Protein AF-A0A3C2B0D0-F1 (afdb_monomer_lite)

Secondary structure (DSSP, 8-state):
-HHHHHHHHHHHH-HHHHHHHHSSPPTT----GGGHHHHHHHHHHHHHHHHHHHHTT----SPPPHHHHHHHHHHHTTS---S-HHHHHHHHHHHHHHHHHHHHHHTTTTTTT-S-HHHHHHHHHHHHHHHHHTTSTT-S---------

pLDDT: mean 88.74, std 13.94, range [42.66, 98.56]

Foldseek 3Di:
DVLLVVVLVVCVVCVVVLCCLPNDDDPPDDDDPVVVVVNCVSVVVLLVVLVVCVVVPFDQDDDDDPVQVVVVVVVCVVDVRDHDSSSVVLSVVLVCLSSVLSCCVSVCVCPVPDPCSVVVNVVSVVVSVLNSRVRDPPSPPPPPPPPDD

Sequence (149 aa):
RATAGALREWAVAHPSEWALIFGTPVPGYVAPADTIGPASRYTVVLVALLVDLEAAGVRFHGEVARPVRRDLADLRRRVPITCSDEALQAGMTAWAGLMGAVSLELFGHLHNVIETPGGLFDAVVEHHGAVLLAGLPGTGPGRRASKRP

Radius of gyration: 18.48 Å; chains: 1; bounding box: 47×28×72 Å

Structure (mmCIF, N/CA/C/O backbone):
data_AF-A0A3C2B0D0-F1
#
_entry.id   AF-A0A3C2B0D0-F1
#
loop_
_atom_site.group_PDB
_atom_site.id
_atom_site.type_symbol
_atom_site.label_atom_id
_atom_site.label_alt_id
_atom_site.label_comp_id
_atom_site.label_asym_id
_atom_site.label_entity_id
_atom_site.label_seq_id
_atom_site.pdbx_PDB_ins_code
_atom_site.Cartn_x
_atom_site.Cartn_y
_atom_site.Cartn_z
_atom_site.occupancy
_atom_site.B_iso_or_equiv
_atom_site.auth_seq_id
_atom_site.auth_comp_id
_atom_site.auth_asym_id
_atom_site.auth_atom_id
_atom_site.pdbx_PDB_model_num
ATOM 1 N N . ARG A 1 1 ? 5.105 -8.466 8.446 1.00 90.19 1 ARG A N 1
ATOM 2 C CA . ARG A 1 1 ? 6.382 -9.112 8.050 1.00 90.19 1 ARG A CA 1
ATOM 3 C C . ARG A 1 1 ? 6.183 -10.111 6.915 1.00 90.19 1 ARG A C 1
ATOM 5 O O . ARG A 1 1 ? 6.567 -9.766 5.814 1.00 90.19 1 ARG A O 1
ATOM 12 N N . ALA A 1 2 ? 5.525 -11.260 7.124 1.00 93.75 2 ALA A N 1
ATOM 13 C CA . ALA A 1 2 ? 5.386 -12.310 6.096 1.00 93.75 2 ALA A CA 1
ATOM 14 C C . ALA A 1 2 ? 4.885 -11.805 4.725 1.00 93.75 2 ALA A C 1
ATOM 16 O O . ALA A 1 2 ? 5.559 -12.003 3.724 1.00 93.75 2 ALA A O 1
ATOM 17 N N . THR A 1 3 ? 3.768 -11.067 4.682 1.00 93.31 3 THR A N 1
ATOM 18 C CA . THR A 1 3 ? 3.227 -10.498 3.430 1.00 93.31 3 THR A CA 1
ATOM 19 C C . THR A 1 3 ? 4.194 -9.537 2.733 1.00 93.31 3 THR A C 1
ATOM 21 O O . THR A 1 3 ? 4.279 -9.532 1.512 1.00 93.31 3 THR A O 1
ATOM 24 N N . ALA A 1 4 ? 4.937 -8.733 3.500 1.00 95.75 4 ALA A N 1
ATOM 25 C CA . ALA A 1 4 ? 5.918 -7.803 2.948 1.00 95.75 4 ALA A CA 1
ATOM 26 C C . ALA A 1 4 ? 7.135 -8.549 2.380 1.00 95.75 4 ALA A C 1
ATOM 28 O O . ALA A 1 4 ? 7.581 -8.234 1.282 1.00 95.75 4 ALA A O 1
ATOM 29 N N . GLY A 1 5 ? 7.619 -9.574 3.091 1.00 96.69 5 GLY A N 1
ATOM 30 C CA . GLY A 1 5 ? 8.679 -10.457 2.603 1.00 96.69 5 GLY A CA 1
ATOM 31 C C . GLY A 1 5 ? 8.291 -11.121 1.285 1.00 96.69 5 GLY A C 1
ATOM 32 O O . GLY A 1 5 ? 8.995 -10.952 0.299 1.00 96.69 5 GLY A O 1
ATOM 33 N N . ALA A 1 6 ? 7.112 -11.747 1.229 1.00 96.75 6 ALA A N 1
ATOM 34 C CA . ALA A 1 6 ? 6.608 -12.392 0.015 1.00 96.75 6 ALA A CA 1
ATOM 35 C C . ALA A 1 6 ? 6.469 -11.419 -1.171 1.00 96.75 6 ALA A C 1
ATOM 37 O O . ALA A 1 6 ? 6.800 -11.770 -2.302 1.00 96.75 6 ALA A O 1
ATOM 38 N N . LEU A 1 7 ? 6.010 -10.184 -0.922 1.00 96.38 7 LEU A N 1
ATOM 39 C CA . LEU A 1 7 ? 5.938 -9.138 -1.946 1.00 96.38 7 LEU A CA 1
ATOM 40 C C . LEU A 1 7 ? 7.326 -8.824 -2.519 1.00 96.38 7 LEU A C 1
ATOM 42 O O . LEU A 1 7 ? 7.490 -8.808 -3.737 1.00 96.38 7 LEU A O 1
ATOM 46 N N . ARG A 1 8 ? 8.317 -8.580 -1.651 1.00 97.88 8 ARG A N 1
ATOM 47 C CA . ARG A 1 8 ? 9.679 -8.250 -2.087 1.00 97.88 8 ARG A CA 1
ATOM 48 C C . ARG A 1 8 ? 10.360 -9.432 -2.769 1.00 97.88 8 ARG A C 1
ATOM 50 O O . ARG A 1 8 ? 10.975 -9.239 -3.810 1.00 97.88 8 ARG A O 1
ATOM 57 N N . GLU A 1 9 ? 10.248 -10.632 -2.207 1.00 98.19 9 GLU A N 1
ATOM 58 C CA . GLU A 1 9 ? 10.802 -11.859 -2.791 1.00 98.19 9 GLU A CA 1
ATOM 59 C C . GLU A 1 9 ? 10.290 -12.066 -4.217 1.00 98.19 9 GLU A C 1
ATOM 61 O O . GLU A 1 9 ? 11.087 -12.272 -5.131 1.00 98.19 9 GLU A O 1
ATOM 66 N N . TRP A 1 10 ? 8.976 -11.930 -4.424 1.00 97.94 10 TRP A N 1
ATOM 67 C CA . TRP A 1 10 ? 8.394 -12.005 -5.759 1.00 97.94 10 TRP A CA 1
ATOM 68 C C . TRP A 1 10 ? 8.913 -10.889 -6.671 1.00 97.94 10 TRP A C 1
ATOM 70 O O . TRP A 1 10 ? 9.348 -11.163 -7.784 1.00 97.94 10 TRP A O 1
ATOM 80 N N . ALA A 1 11 ? 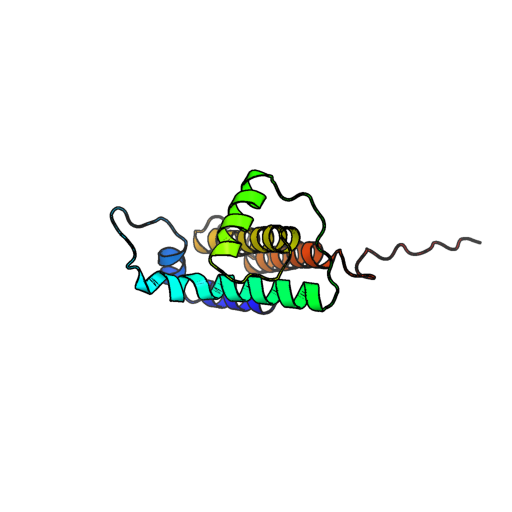8.920 -9.640 -6.204 1.00 98.25 11 ALA A N 1
ATOM 81 C CA . ALA A 1 11 ? 9.326 -8.499 -7.020 1.00 98.25 11 ALA A CA 1
ATOM 82 C C . ALA A 1 11 ? 10.789 -8.589 -7.491 1.00 98.25 11 ALA A C 1
ATOM 84 O O . ALA A 1 11 ? 11.085 -8.303 -8.648 1.00 98.25 11 ALA A O 1
ATOM 85 N N . VAL A 1 12 ? 11.698 -9.026 -6.614 1.00 98.00 12 VAL A N 1
ATOM 86 C CA . VAL A 1 12 ? 13.121 -9.219 -6.942 1.00 98.00 12 VAL A CA 1
ATOM 87 C C . VAL A 1 12 ? 13.324 -10.398 -7.897 1.00 98.00 12 VAL A C 1
ATOM 89 O O . VAL A 1 12 ? 14.187 -10.329 -8.769 1.00 98.00 12 VAL A O 1
ATOM 92 N N . ALA A 1 13 ? 12.524 -11.461 -7.773 1.00 98.56 13 ALA A N 1
ATOM 93 C CA . ALA A 1 13 ? 12.555 -12.587 -8.705 1.00 98.56 13 ALA A CA 1
ATOM 94 C C . ALA A 1 13 ? 11.932 -12.258 -10.079 1.00 98.56 13 ALA A C 1
ATOM 96 O O . ALA A 1 13 ? 12.292 -12.885 -11.074 1.00 98.56 13 ALA A O 1
ATOM 97 N N . HIS A 1 14 ? 11.027 -11.274 -10.137 1.00 98.44 14 HIS A N 1
ATOM 98 C CA . HIS A 1 14 ? 10.234 -10.908 -11.317 1.00 98.44 14 HIS A CA 1
ATOM 99 C C . HIS A 1 14 ? 10.291 -9.394 -11.622 1.00 98.44 14 HIS A C 1
ATOM 101 O O . HIS A 1 14 ? 9.261 -8.709 -11.617 1.00 98.44 14 HIS A O 1
ATOM 107 N N . PRO A 1 15 ? 11.485 -8.821 -11.880 1.00 98.00 15 PRO A N 1
ATOM 108 C CA . PRO A 1 15 ? 11.648 -7.373 -12.008 1.00 98.00 15 PRO A CA 1
ATOM 109 C C . PRO A 1 15 ? 10.945 -6.790 -13.243 1.00 98.00 15 PRO A C 1
ATOM 111 O O . PRO A 1 15 ? 10.473 -5.653 -13.206 1.00 98.00 15 PRO A O 1
ATOM 114 N N . SER A 1 16 ? 10.841 -7.551 -14.339 1.00 97.50 16 SER A N 1
ATOM 115 C CA . SER A 1 16 ? 10.149 -7.109 -15.556 1.00 97.50 16 SER A CA 1
ATOM 116 C C . SER A 1 16 ? 8.634 -7.046 -15.359 1.00 97.50 16 SER A C 1
ATOM 118 O O . SER A 1 16 ? 7.992 -6.097 -15.801 1.00 97.50 16 SER A O 1
ATOM 120 N N . GLU A 1 17 ? 8.060 -8.015 -14.653 1.00 96.50 17 GLU A N 1
ATOM 121 C CA . GLU A 1 17 ? 6.646 -8.051 -14.296 1.00 96.50 17 GLU A CA 1
ATOM 122 C C . GLU A 1 17 ? 6.313 -6.969 -13.268 1.00 96.50 17 GLU A C 1
ATOM 124 O O . GLU A 1 17 ? 5.289 -6.297 -13.396 1.00 96.50 17 GLU A O 1
ATOM 129 N N . TRP A 1 18 ? 7.201 -6.731 -12.296 1.00 97.25 18 TRP A N 1
ATOM 130 C CA . TRP A 1 18 ? 7.079 -5.586 -11.397 1.00 97.25 18 TRP A CA 1
ATOM 131 C C . TRP A 1 18 ? 7.035 -4.269 -12.176 1.00 97.25 18 TRP A C 1
ATOM 133 O O . TRP A 1 18 ? 6.133 -3.459 -11.964 1.00 97.25 18 TRP A O 1
ATOM 143 N N . ALA A 1 19 ? 7.963 -4.065 -13.116 1.00 96.69 19 ALA A N 1
ATOM 144 C CA . ALA A 1 19 ? 8.003 -2.868 -13.953 1.00 96.69 19 ALA A CA 1
ATOM 145 C C . ALA A 1 19 ? 6.754 -2.723 -14.836 1.00 96.69 19 ALA A C 1
AT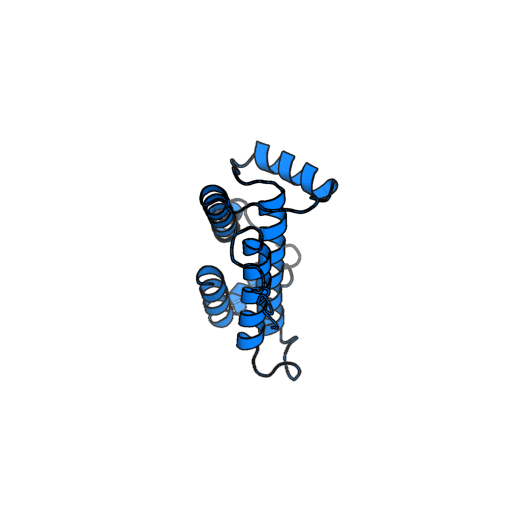OM 147 O O . ALA A 1 19 ? 6.259 -1.613 -15.015 1.00 96.69 19 ALA A O 1
ATOM 148 N N . LEU A 1 20 ? 6.211 -3.829 -15.349 1.00 94.44 20 LEU A N 1
ATOM 149 C CA . LEU A 1 20 ? 4.984 -3.819 -16.144 1.00 94.44 20 LEU A CA 1
ATOM 150 C C . LEU A 1 20 ? 3.762 -3.376 -15.324 1.00 94.44 20 LEU A C 1
ATOM 152 O O . LEU A 1 20 ? 2.904 -2.667 -15.845 1.00 94.44 20 LEU A O 1
ATOM 156 N N . ILE A 1 21 ? 3.672 -3.799 -14.060 1.00 93.19 21 ILE A N 1
ATOM 157 C CA . ILE A 1 21 ? 2.510 -3.526 -13.201 1.00 93.19 21 ILE A CA 1
ATOM 158 C C . ILE A 1 21 ? 2.634 -2.169 -12.489 1.00 93.19 21 ILE A C 1
ATOM 160 O O . ILE A 1 21 ? 1.646 -1.444 -12.379 1.00 93.19 21 ILE A O 1
ATOM 164 N N . PHE A 1 22 ? 3.826 -1.825 -11.994 1.00 94.44 22 PHE A N 1
ATOM 165 C CA . PHE A 1 22 ? 4.052 -0.693 -11.083 1.00 94.44 22 PHE A CA 1
ATOM 166 C C . PHE A 1 22 ? 5.041 0.357 -11.609 1.00 94.44 22 PHE A C 1
ATOM 168 O O . PHE A 1 22 ? 5.324 1.333 -10.913 1.00 94.44 22 PHE A O 1
ATOM 175 N N . GLY A 1 23 ? 5.589 0.159 -12.808 1.00 94.19 23 GLY A N 1
ATOM 176 C CA . GLY A 1 23 ? 6.474 1.113 -13.469 1.00 94.19 23 GLY A CA 1
ATOM 177 C C . GLY A 1 23 ? 5.720 2.168 -14.278 1.00 94.19 23 GLY A C 1
ATOM 178 O O . GLY A 1 23 ? 4.557 2.490 -14.028 1.00 94.19 23 GLY A O 1
ATOM 179 N N . THR A 1 24 ? 6.407 2.747 -15.262 1.00 95.06 24 THR A N 1
ATOM 180 C CA . THR A 1 24 ? 5.819 3.759 -16.144 1.00 95.06 24 THR A CA 1
ATOM 181 C C . THR A 1 24 ? 4.687 3.150 -16.983 1.00 95.06 24 THR A C 1
ATOM 183 O O . THR A 1 24 ? 4.926 2.163 -17.680 1.00 95.06 24 THR A O 1
ATOM 186 N N . PRO A 1 25 ? 3.474 3.737 -16.976 1.00 93.12 25 PRO A N 1
ATOM 187 C CA . PRO A 1 25 ? 2.376 3.257 -17.808 1.00 93.12 25 PRO A CA 1
ATOM 188 C C . PRO A 1 25 ? 2.740 3.249 -19.295 1.00 93.12 25 PRO A C 1
ATOM 190 O O . PRO A 1 25 ? 3.372 4.183 -19.791 1.00 93.12 25 PRO A O 1
ATOM 193 N N . VAL A 1 26 ? 2.290 2.226 -20.023 1.00 93.62 26 VAL A N 1
ATOM 194 C CA . VAL A 1 26 ? 2.488 2.137 -21.476 1.00 93.62 26 VAL A CA 1
ATOM 195 C C . VAL A 1 26 ? 1.569 3.148 -22.180 1.00 93.62 26 VAL A C 1
ATOM 197 O O . VAL A 1 26 ? 0.346 3.056 -22.033 1.00 93.62 26 VAL A O 1
ATOM 200 N N . PRO A 1 27 ? 2.105 4.107 -22.961 1.00 94.88 27 PRO A N 1
ATOM 201 C CA . PRO A 1 27 ? 1.283 5.091 -23.658 1.00 94.88 27 PRO A CA 1
ATOM 202 C C . PRO A 1 27 ? 0.250 4.435 -24.582 1.00 94.88 27 PRO A C 1
ATOM 204 O O . PRO A 1 27 ? 0.583 3.570 -25.388 1.00 94.88 27 PRO A O 1
ATOM 207 N N . GLY A 1 28 ? -1.011 4.854 -24.468 1.00 93.69 28 GLY A N 1
ATOM 208 C CA . GLY A 1 28 ? -2.114 4.340 -25.287 1.00 93.69 28 GLY A CA 1
ATOM 209 C C . GLY A 1 28 ? -2.646 2.961 -24.879 1.00 93.69 28 GLY A C 1
ATOM 210 O O . GLY A 1 28 ? -3.639 2.515 -25.450 1.00 93.69 28 GLY A O 1
ATOM 211 N N . TYR A 1 29 ? -2.046 2.296 -23.887 1.00 92.12 29 TYR A N 1
ATOM 212 C CA . TYR A 1 29 ? -2.568 1.037 -23.365 1.00 92.12 29 TYR A CA 1
ATOM 213 C C . TYR A 1 29 ? -3.751 1.279 -22.422 1.00 92.12 29 TYR A C 1
ATOM 215 O O . TYR A 1 29 ? -3.670 2.074 -21.484 1.00 92.12 29 TYR A O 1
ATOM 223 N N . VAL A 1 30 ? -4.843 0.549 -22.649 1.00 92.31 30 VAL A N 1
ATOM 224 C CA . VAL A 1 30 ? -6.009 0.508 -21.762 1.00 92.31 30 VAL A CA 1
ATOM 225 C C . VAL A 1 30 ? -6.163 -0.926 -21.282 1.00 92.31 30 VAL A C 1
ATOM 227 O O . VAL A 1 30 ? -6.431 -1.823 -22.081 1.00 92.31 30 VAL A O 1
ATOM 230 N N . ALA A 1 31 ? -5.974 -1.143 -19.980 1.00 88.38 31 ALA A N 1
ATOM 231 C CA . ALA A 1 31 ? -6.118 -2.465 -19.391 1.00 88.38 31 ALA A CA 1
ATOM 232 C C . ALA A 1 31 ? -7.574 -2.958 -19.540 1.00 88.38 31 ALA A C 1
ATOM 234 O O . ALA A 1 31 ? -8.502 -2.204 -19.219 1.00 88.38 31 ALA A O 1
ATOM 235 N N . PRO A 1 32 ? -7.797 -4.193 -20.019 1.00 91.56 32 PRO A N 1
ATOM 236 C CA . PRO A 1 32 ? -9.136 -4.763 -20.106 1.00 91.56 32 PRO A CA 1
ATOM 237 C C . PRO A 1 32 ? -9.820 -4.862 -18.732 1.00 91.56 32 PRO A C 1
ATOM 239 O O . PRO A 1 32 ? -9.174 -5.025 -17.701 1.00 91.56 32 PRO A O 1
ATOM 242 N N . ALA A 1 33 ? -11.152 -4.772 -18.692 1.00 90.12 33 ALA A N 1
ATOM 243 C CA . ALA A 1 33 ? -11.892 -4.735 -17.425 1.00 90.12 33 ALA A CA 1
ATOM 244 C C . ALA A 1 33 ? -11.733 -6.015 -16.576 1.00 90.12 33 ALA A C 1
ATOM 246 O O . ALA A 1 33 ? -11.841 -5.966 -15.349 1.00 90.12 33 ALA A O 1
ATOM 247 N N . ASP A 1 34 ? -11.452 -7.156 -17.204 1.00 91.44 34 ASP A N 1
ATOM 248 C CA . ASP A 1 34 ? -11.223 -8.432 -16.522 1.00 91.44 34 ASP A CA 1
ATOM 249 C C . ASP A 1 34 ? -9.899 -8.472 -15.733 1.00 91.44 34 ASP A C 1
ATOM 251 O O . ASP A 1 34 ? -9.754 -9.305 -14.835 1.00 91.44 34 ASP A O 1
ATOM 255 N N . THR A 1 35 ? -8.976 -7.524 -15.950 1.00 88.94 35 THR A N 1
ATOM 256 C CA . THR A 1 35 ? -7.744 -7.412 -15.155 1.00 88.94 35 THR A CA 1
ATOM 257 C C . THR A 1 35 ? -7.959 -6.734 -13.803 1.00 88.94 35 THR A C 1
ATOM 259 O O . THR A 1 35 ? -7.095 -6.840 -12.933 1.00 88.94 35 THR A O 1
ATOM 262 N N . ILE A 1 36 ? -9.104 -6.075 -13.577 1.00 86.00 36 ILE A N 1
ATOM 263 C CA . ILE A 1 36 ? -9.409 -5.374 -12.314 1.00 86.00 36 ILE A CA 1
ATOM 264 C C . ILE A 1 36 ? -9.407 -6.354 -11.133 1.00 86.00 36 ILE A C 1
ATOM 266 O O . ILE A 1 36 ? -8.804 -6.084 -10.093 1.00 86.00 36 ILE A O 1
ATOM 270 N N . GLY A 1 37 ? -10.048 -7.516 -11.297 1.00 86.44 37 GLY A N 1
ATOM 271 C CA . GLY A 1 37 ? -10.124 -8.547 -10.261 1.00 86.44 37 GLY A CA 1
ATOM 272 C C . GLY A 1 37 ? -8.732 -9.013 -9.817 1.00 86.44 37 GLY A C 1
ATOM 273 O O . GLY A 1 37 ? -8.384 -8.829 -8.648 1.00 86.44 37 GLY A O 1
ATOM 274 N N . PRO A 1 38 ? -7.904 -9.560 -10.727 1.00 89.50 38 PRO A N 1
ATOM 275 C CA . PRO A 1 38 ? -6.517 -9.923 -10.441 1.00 89.50 38 PRO A CA 1
ATOM 276 C C . PRO A 1 38 ? -5.681 -8.782 -9.845 1.00 89.50 38 PRO A C 1
ATOM 278 O O . PRO A 1 38 ? -5.011 -9.006 -8.838 1.00 89.50 38 PRO A O 1
ATOM 281 N N . ALA A 1 39 ? -5.776 -7.566 -10.395 1.00 87.31 39 ALA A N 1
ATOM 282 C CA . ALA A 1 39 ? -5.024 -6.402 -9.920 1.00 87.31 39 ALA A CA 1
ATOM 283 C C . ALA A 1 39 ? -5.396 -5.982 -8.489 1.00 87.31 39 ALA A C 1
ATOM 285 O O . ALA A 1 39 ? -4.580 -5.394 -7.792 1.00 87.31 39 ALA A O 1
ATOM 286 N N . SER A 1 40 ? -6.601 -6.305 -8.015 1.00 87.62 40 SER A N 1
ATOM 287 C CA . SER A 1 40 ? -7.042 -5.924 -6.667 1.00 87.62 40 SER A CA 1
ATOM 288 C C . SER A 1 40 ? -6.617 -6.898 -5.560 1.00 87.62 40 SER A C 1
ATOM 290 O O . SER A 1 40 ? -6.659 -6.545 -4.380 1.00 87.62 40 SER A O 1
ATOM 292 N N . ARG A 1 41 ? -6.189 -8.125 -5.904 1.00 90.06 41 ARG A N 1
ATOM 293 C CA . ARG A 1 41 ? -5.992 -9.224 -4.935 1.00 90.06 41 ARG A CA 1
ATOM 294 C C . ARG A 1 41 ? -5.012 -8.884 -3.815 1.00 90.06 41 ARG A C 1
ATOM 296 O O . ARG A 1 41 ? -5.282 -9.195 -2.658 1.00 90.06 41 ARG A O 1
ATOM 303 N N . TYR A 1 42 ? -3.895 -8.236 -4.133 1.00 89.69 42 TYR A N 1
ATOM 304 C CA . TYR A 1 42 ? -2.892 -7.896 -3.122 1.00 89.69 42 TYR A CA 1
ATOM 305 C C . TYR A 1 42 ? -3.403 -6.818 -2.150 1.00 89.69 42 TYR A C 1
ATOM 307 O O . TYR A 1 42 ? -3.115 -6.872 -0.957 1.00 89.69 42 TYR A O 1
ATOM 315 N N . THR A 1 43 ? -4.218 -5.868 -2.625 1.00 89.62 43 THR A N 1
ATOM 316 C CA . THR A 1 43 ? -4.840 -4.847 -1.770 1.00 89.62 43 THR A CA 1
ATOM 317 C C . THR A 1 43 ? -5.918 -5.457 -0.877 1.00 89.62 43 THR A C 1
ATOM 319 O O . THR A 1 43 ? -6.054 -5.057 0.275 1.00 89.62 43 THR A O 1
ATOM 322 N N . VAL A 1 44 ? -6.643 -6.473 -1.356 1.00 91.81 44 VAL A N 1
ATOM 323 C CA . VAL A 1 44 ? -7.607 -7.221 -0.530 1.00 91.81 44 VAL A CA 1
ATOM 324 C C . VAL A 1 44 ? -6.918 -7.894 0.660 1.00 91.81 44 VAL A C 1
ATOM 326 O O . VAL A 1 44 ? -7.455 -7.849 1.764 1.00 91.81 44 VAL A O 1
ATOM 329 N N . VAL A 1 45 ? -5.712 -8.448 0.478 1.00 93.56 45 VAL A N 1
ATOM 330 C CA . VAL A 1 45 ? -4.924 -9.019 1.589 1.00 93.56 45 VAL A CA 1
ATOM 331 C C . VAL A 1 45 ? -4.604 -7.959 2.643 1.00 93.56 45 VAL A C 1
ATOM 333 O O . VAL A 1 45 ? -4.769 -8.216 3.832 1.00 93.56 45 VAL A O 1
ATOM 336 N N . LEU A 1 46 ? -4.195 -6.755 2.229 1.00 92.94 46 LEU A N 1
ATOM 337 C CA . LEU A 1 46 ? -3.962 -5.647 3.158 1.00 92.94 46 LEU A CA 1
ATOM 338 C C . LEU A 1 46 ? -5.229 -5.306 3.955 1.00 92.94 46 LEU A C 1
ATOM 340 O O . LEU A 1 46 ? -5.164 -5.188 5.175 1.00 92.94 46 LEU A O 1
ATOM 344 N N . VAL A 1 47 ? -6.377 -5.174 3.285 1.00 93.94 47 VAL A N 1
ATOM 345 C CA . VAL A 1 47 ? -7.651 -4.865 3.953 1.00 93.94 47 VAL A CA 1
ATOM 346 C C . VAL A 1 47 ? -8.034 -5.961 4.949 1.00 93.94 47 VAL A C 1
ATOM 348 O O . VAL A 1 47 ? -8.415 -5.638 6.071 1.00 93.94 47 VAL A O 1
ATOM 351 N N . ALA A 1 48 ? -7.881 -7.236 4.584 1.00 94.50 48 ALA A N 1
ATOM 352 C CA . ALA A 1 48 ? -8.145 -8.357 5.485 1.00 94.50 48 ALA A CA 1
ATOM 353 C C . ALA A 1 48 ? -7.267 -8.296 6.748 1.00 94.50 48 ALA A C 1
ATOM 355 O O . ALA A 1 48 ? -7.784 -8.400 7.855 1.00 94.50 48 ALA A O 1
ATOM 356 N N . LEU A 1 49 ? -5.968 -8.011 6.599 1.00 93.88 49 LEU A N 1
ATOM 357 C CA . LEU A 1 49 ? -5.060 -7.848 7.740 1.00 93.88 49 LEU A CA 1
ATOM 358 C C . LEU A 1 49 ? -5.485 -6.704 8.671 1.00 93.88 49 LEU A C 1
ATOM 360 O O . LEU A 1 49 ? -5.377 -6.831 9.886 1.00 93.88 49 LEU A O 1
ATOM 364 N N . LEU A 1 50 ? -5.970 -5.587 8.125 1.00 94.50 50 LEU A N 1
ATOM 365 C CA . LEU A 1 50 ? -6.462 -4.469 8.936 1.00 94.50 50 LEU A CA 1
ATOM 366 C C . LEU A 1 50 ? -7.719 -4.850 9.727 1.00 94.50 50 LEU A C 1
ATOM 368 O O . LEU A 1 50 ? -7.826 -4.499 10.900 1.00 94.50 50 LEU A O 1
ATOM 372 N N . VAL A 1 51 ? -8.642 -5.586 9.102 1.00 94.94 51 VAL A N 1
ATOM 373 C CA . VAL A 1 51 ? -9.840 -6.116 9.771 1.00 94.94 51 VAL A CA 1
ATOM 374 C C . VAL A 1 51 ? -9.447 -7.048 10.917 1.00 94.94 51 VAL A C 1
ATOM 376 O O . VAL A 1 51 ? -9.953 -6.888 12.029 1.00 94.94 51 VAL A O 1
ATOM 379 N N . ASP A 1 52 ? -8.508 -7.964 10.677 1.00 93.88 52 ASP A N 1
ATOM 380 C CA . ASP A 1 52 ? -8.016 -8.892 11.698 1.00 93.88 52 ASP A CA 1
ATOM 381 C C . ASP A 1 52 ? -7.353 -8.151 12.869 1.00 93.88 52 ASP A C 1
ATOM 383 O O . ASP A 1 52 ? -7.581 -8.490 14.031 1.00 93.88 52 ASP A O 1
ATOM 387 N N . LEU A 1 53 ? -6.574 -7.101 12.588 1.00 92.50 53 LEU A N 1
ATOM 388 C CA . LEU A 1 53 ? -5.953 -6.271 13.624 1.00 92.50 53 LEU A CA 1
ATOM 389 C C . LEU A 1 53 ? -7.001 -5.562 14.492 1.00 92.50 53 LEU A C 1
ATOM 391 O O . LEU A 1 53 ? -6.892 -5.583 15.720 1.00 92.50 53 LEU A O 1
ATOM 395 N N . GLU A 1 54 ? -8.034 -4.961 13.895 1.00 93.19 54 GLU A N 1
ATOM 396 C CA . GLU A 1 54 ? -9.095 -4.303 14.669 1.00 93.19 54 GLU A CA 1
ATOM 397 C C . GLU A 1 54 ? -9.921 -5.293 15.498 1.00 93.19 54 GLU A C 1
ATOM 399 O O . GLU A 1 54 ? -10.253 -4.998 16.656 1.00 93.19 54 GLU A O 1
ATOM 404 N N . ALA A 1 55 ? -10.199 -6.477 14.940 1.00 93.00 55 ALA A N 1
ATOM 405 C CA . ALA A 1 55 ? -10.856 -7.578 15.640 1.00 93.00 55 ALA A CA 1
ATOM 406 C C . ALA A 1 55 ? -10.013 -8.092 16.820 1.00 93.00 55 ALA A C 1
ATOM 408 O O . ALA A 1 55 ? -10.560 -8.411 17.875 1.00 93.00 55 ALA A O 1
ATOM 409 N N . ALA A 1 56 ? -8.684 -8.085 16.685 1.00 92.38 56 ALA A N 1
ATOM 410 C CA . ALA A 1 56 ? -7.736 -8.397 17.754 1.00 92.38 56 ALA A CA 1
ATOM 411 C C . ALA A 1 56 ? -7.563 -7.265 18.790 1.00 92.38 56 ALA A C 1
ATOM 413 O O . ALA A 1 56 ? -6.783 -7.401 19.733 1.00 92.38 56 ALA A O 1
ATOM 414 N N . GLY A 1 57 ? -8.288 -6.150 18.647 1.00 91.00 57 GLY A N 1
ATOM 415 C CA . GLY A 1 57 ? -8.291 -5.052 19.613 1.00 91.00 57 GLY A CA 1
ATOM 416 C C . GLY A 1 57 ? -7.316 -3.918 19.304 1.00 91.00 57 GLY A C 1
ATOM 417 O O . GLY A 1 57 ? -7.248 -2.971 20.088 1.00 91.00 57 GLY A O 1
ATOM 418 N N . VAL A 1 58 ? -6.607 -3.953 18.169 1.00 90.38 58 VAL A N 1
ATOM 419 C CA . VAL A 1 58 ? -5.819 -2.799 17.714 1.00 90.38 58 VAL A CA 1
ATOM 420 C C . VAL A 1 58 ? -6.766 -1.632 17.457 1.00 90.38 58 VAL A C 1
ATOM 422 O O . VAL A 1 58 ? -7.862 -1.790 16.910 1.00 90.38 58 VAL A O 1
ATOM 425 N N . ARG A 1 59 ? -6.359 -0.443 17.897 1.00 89.75 59 ARG A N 1
ATOM 426 C CA . ARG A 1 59 ? -7.066 0.804 17.621 1.00 89.75 59 ARG A CA 1
ATOM 427 C C . ARG A 1 59 ? -6.157 1.701 16.806 1.00 89.75 59 ARG A C 1
ATOM 429 O O . ARG A 1 59 ? -5.047 2.023 17.224 1.00 89.75 59 ARG A O 1
ATOM 436 N N . PHE A 1 60 ? -6.640 2.070 15.629 1.00 89.12 60 PHE A N 1
ATOM 437 C CA . PHE A 1 60 ? -5.964 3.012 14.758 1.00 89.12 60 PHE A CA 1
ATOM 438 C C . PHE A 1 60 ? -6.390 4.422 15.154 1.00 89.12 60 PHE A C 1
ATOM 440 O O . PHE A 1 60 ? -7.573 4.704 15.343 1.00 89.12 60 PHE A O 1
ATOM 447 N N . HIS A 1 61 ? -5.407 5.299 15.325 1.00 82.75 61 HIS A N 1
ATOM 448 C CA . HIS A 1 61 ? -5.613 6.675 15.752 1.00 82.75 61 HIS A CA 1
ATOM 449 C C . HIS A 1 61 ? -4.999 7.626 14.729 1.00 82.75 61 HIS A C 1
ATOM 451 O O . HIS A 1 61 ? -3.945 7.342 14.163 1.00 82.75 61 HIS A O 1
ATOM 457 N N . GLY A 1 62 ? -5.643 8.770 14.525 1.00 81.50 62 GLY A N 1
ATOM 458 C CA . GLY A 1 62 ? -5.172 9.815 13.624 1.00 81.50 62 GLY A CA 1
ATOM 459 C C . GLY A 1 62 ? -6.324 10.465 12.875 1.00 81.50 62 GLY A C 1
ATOM 460 O O . GLY A 1 62 ? -7.387 9.872 12.706 1.00 81.50 62 GLY A O 1
ATOM 461 N N . GLU A 1 63 ? -6.125 11.700 12.428 1.00 86.06 63 GLU A N 1
ATOM 462 C CA . GLU A 1 63 ? -7.113 12.354 11.581 1.00 86.06 63 GLU A CA 1
ATOM 463 C C . GLU A 1 63 ? -7.019 11.823 10.149 1.00 86.06 63 GLU A C 1
ATOM 465 O O . GLU A 1 63 ? -5.968 11.864 9.503 1.00 86.06 63 GLU A O 1
ATOM 470 N N . VAL A 1 64 ? -8.149 11.340 9.635 1.00 89.62 64 VAL A N 1
ATOM 471 C CA . VAL A 1 64 ? -8.287 11.019 8.215 1.00 89.62 64 VAL A CA 1
ATOM 472 C C . VAL A 1 64 ? -8.599 12.297 7.459 1.00 89.62 64 VAL A C 1
ATOM 474 O O . VAL A 1 64 ? -9.581 12.987 7.763 1.00 89.62 64 VAL A O 1
ATOM 477 N N . ALA A 1 65 ? -7.764 12.611 6.468 1.00 87.00 65 ALA A N 1
ATOM 478 C CA . ALA A 1 65 ? -7.911 13.820 5.672 1.00 87.00 65 ALA A CA 1
ATOM 479 C C . ALA A 1 65 ? -9.309 13.876 5.034 1.00 87.00 65 ALA A C 1
ATOM 481 O O . ALA A 1 65 ? -9.801 12.884 4.496 1.00 87.00 65 ALA A O 1
ATOM 482 N N . ARG A 1 66 ? -9.962 15.048 5.063 1.00 90.44 66 ARG A N 1
ATOM 483 C CA . ARG A 1 66 ? -11.344 15.203 4.564 1.00 90.44 66 ARG A CA 1
ATOM 484 C C . ARG A 1 66 ? -11.561 14.660 3.141 1.00 90.44 66 ARG A C 1
ATOM 486 O O . ARG A 1 66 ? -12.563 13.968 2.956 1.00 90.44 66 ARG A O 1
ATOM 493 N N . PRO A 1 67 ? -10.674 14.916 2.154 1.00 91.12 67 PRO A N 1
ATOM 494 C CA . PRO A 1 67 ? -10.828 14.340 0.818 1.00 91.12 67 PRO A CA 1
ATOM 495 C C . PRO A 1 67 ? -10.807 12.807 0.840 1.00 91.12 67 PRO A C 1
ATOM 497 O O . PRO A 1 67 ? -11.691 12.176 0.271 1.00 91.12 67 PRO A O 1
ATOM 500 N N . VAL A 1 68 ? -9.872 12.217 1.590 1.00 89.44 68 VAL A N 1
ATOM 501 C CA . VAL A 1 68 ? -9.728 10.760 1.730 1.00 89.44 68 VAL A CA 1
ATOM 502 C C . VAL A 1 68 ? -10.969 10.153 2.379 1.00 89.44 68 VAL A C 1
ATOM 504 O O . VAL A 1 68 ? -11.494 9.161 1.889 1.00 89.44 68 VAL A O 1
ATOM 507 N N . ARG A 1 69 ? -11.505 10.779 3.433 1.00 91.25 69 ARG A N 1
ATOM 508 C CA . ARG A 1 69 ? -12.724 10.309 4.107 1.00 91.25 69 ARG A CA 1
ATOM 509 C C . ARG A 1 69 ? -13.921 10.220 3.154 1.00 91.25 69 ARG A C 1
ATOM 511 O O . ARG A 1 69 ? -14.673 9.249 3.204 1.00 91.25 69 ARG A O 1
ATOM 518 N N . ARG A 1 70 ? -14.093 11.212 2.272 1.00 92.75 70 ARG A N 1
ATOM 519 C CA . ARG A 1 70 ? -15.138 11.184 1.235 1.00 92.75 70 ARG A CA 1
ATOM 520 C C . ARG A 1 70 ? -14.921 10.009 0.280 1.00 92.75 70 ARG A C 1
ATOM 522 O O . ARG A 1 70 ? -15.849 9.243 0.041 1.00 92.75 70 ARG A O 1
ATOM 529 N N . ASP A 1 71 ? -13.703 9.844 -0.222 1.00 92.38 71 ASP A N 1
ATOM 530 C CA . ASP A 1 71 ? -13.388 8.797 -1.196 1.00 92.38 71 ASP A CA 1
ATOM 531 C C . ASP A 1 71 ? -13.556 7.384 -0.585 1.00 92.38 71 ASP A C 1
ATOM 533 O O . ASP A 1 71 ? -14.056 6.468 -1.244 1.00 92.38 71 ASP A O 1
ATOM 537 N N . LEU A 1 72 ? -13.240 7.212 0.705 1.00 91.69 72 LEU A N 1
ATOM 538 C CA . LEU A 1 72 ? -13.490 5.977 1.460 1.00 91.69 72 LEU A CA 1
ATOM 539 C C . LEU A 1 72 ? -14.988 5.702 1.662 1.00 91.69 72 LEU A C 1
ATOM 541 O O . LEU A 1 72 ? -15.425 4.558 1.517 1.00 91.69 72 LEU A O 1
ATOM 545 N N . ALA A 1 73 ? -15.800 6.727 1.935 1.00 91.75 73 ALA A N 1
ATOM 546 C CA . ALA A 1 73 ? -17.255 6.576 2.006 1.00 91.75 73 ALA A CA 1
ATOM 547 C C . ALA A 1 73 ? -17.846 6.110 0.662 1.00 91.75 73 ALA A C 1
ATOM 549 O O . ALA A 1 73 ? -18.752 5.275 0.632 1.00 91.75 73 ALA A O 1
ATOM 550 N N . ASP A 1 74 ? -17.308 6.601 -0.456 1.00 91.56 74 ASP A N 1
ATOM 551 C CA . ASP A 1 74 ? -17.687 6.179 -1.810 1.00 91.56 74 ASP A CA 1
ATOM 552 C C . ASP A 1 74 ? -17.236 4.753 -2.135 1.00 91.56 74 ASP A C 1
ATOM 554 O O . ASP A 1 74 ? -17.948 3.997 -2.805 1.00 91.56 74 ASP A O 1
ATOM 558 N N . LEU A 1 75 ? -16.055 4.359 -1.661 1.00 89.12 75 LEU A N 1
ATOM 559 C CA . LEU A 1 75 ? -15.562 2.991 -1.769 1.00 89.12 75 LEU A CA 1
ATOM 560 C C . LEU A 1 75 ? -16.450 2.006 -0.994 1.00 89.12 75 LEU A C 1
ATOM 562 O O . LEU A 1 75 ? -16.842 0.986 -1.560 1.00 89.12 75 LEU A O 1
ATOM 566 N N . ARG A 1 76 ? -16.850 2.334 0.242 1.00 90.88 76 ARG A N 1
ATOM 567 C CA . ARG A 1 76 ? -17.700 1.462 1.076 1.00 90.88 76 ARG A CA 1
ATOM 568 C C . ARG A 1 76 ? -19.087 1.187 0.496 1.00 90.88 76 ARG A C 1
ATOM 570 O O . ARG A 1 76 ? -19.681 0.161 0.805 1.00 90.88 76 ARG A O 1
ATOM 577 N N . ARG A 1 77 ? -19.605 2.059 -0.377 1.00 91.06 77 ARG A N 1
ATOM 578 C CA . ARG A 1 77 ? -20.863 1.792 -1.102 1.00 91.06 77 ARG A CA 1
ATOM 579 C C . ARG A 1 77 ? -20.727 0.705 -2.171 1.00 91.06 77 ARG A C 1
ATOM 581 O O . ARG A 1 77 ? -21.735 0.174 -2.619 1.00 91.06 77 ARG A O 1
ATOM 588 N N . ARG A 1 78 ? -19.500 0.410 -2.608 1.00 87.06 78 ARG A N 1
ATOM 589 C CA . ARG A 1 78 ? -19.193 -0.532 -3.696 1.00 87.06 78 ARG A CA 1
ATOM 590 C C . ARG A 1 78 ? -18.538 -1.813 -3.193 1.00 87.06 78 ARG A C 1
ATOM 592 O O . ARG A 1 78 ? -18.700 -2.857 -3.812 1.00 87.06 78 ARG A O 1
ATOM 599 N N . VAL A 1 79 ? -17.790 -1.722 -2.096 1.00 85.81 79 VAL A N 1
ATOM 600 C CA . VAL A 1 79 ? -17.005 -2.821 -1.531 1.00 85.81 79 VAL A CA 1
ATOM 601 C C . VAL A 1 79 ? -17.293 -2.914 -0.032 1.00 85.81 79 VAL A C 1
ATOM 603 O O . VAL A 1 79 ? -17.172 -1.901 0.660 1.00 85.81 79 VAL A O 1
ATOM 606 N N . PRO A 1 80 ? -17.650 -4.099 0.497 1.00 85.56 80 PRO A N 1
ATOM 607 C CA . PRO A 1 80 ? -17.914 -4.277 1.919 1.00 85.56 80 PRO A CA 1
ATOM 608 C C . PRO A 1 80 ? -16.599 -4.270 2.711 1.00 85.56 80 PRO A C 1
ATOM 610 O O . PRO A 1 80 ? -16.016 -5.314 2.991 1.00 85.56 80 PRO A O 1
ATOM 613 N N . ILE A 1 81 ? -16.114 -3.076 3.054 1.00 89.88 81 ILE A N 1
ATOM 614 C CA . ILE A 1 81 ? -14.927 -2.879 3.894 1.00 89.88 81 ILE A CA 1
ATOM 615 C C . ILE A 1 81 ? -15.377 -2.587 5.322 1.00 89.88 81 ILE A C 1
ATOM 617 O O . ILE A 1 81 ? -16.045 -1.582 5.573 1.00 89.88 81 ILE A O 1
ATOM 621 N N . THR A 1 82 ? -15.001 -3.465 6.249 1.00 92.62 82 THR A N 1
ATOM 622 C CA . THR A 1 82 ? -15.459 -3.428 7.645 1.00 92.62 82 THR A CA 1
ATOM 623 C C . THR A 1 82 ? -14.500 -2.726 8.599 1.00 92.62 82 THR A C 1
ATOM 625 O O . THR A 1 82 ? -14.923 -2.387 9.701 1.00 92.62 82 THR A O 1
ATOM 628 N N . CYS A 1 83 ? -13.246 -2.485 8.203 1.00 93.50 83 CYS A N 1
ATOM 629 C CA . CYS A 1 83 ? -12.297 -1.759 9.043 1.00 93.50 83 CYS A CA 1
ATOM 630 C C . CYS A 1 83 ? -12.518 -0.235 9.019 1.00 93.50 83 CYS A C 1
ATOM 632 O O . CYS A 1 83 ? -13.155 0.309 8.103 1.00 93.50 83 CYS A O 1
ATOM 634 N N . SER A 1 84 ? -12.001 0.459 10.037 1.00 93.94 84 SER A N 1
ATOM 635 C CA . SER A 1 84 ? -12.102 1.918 10.193 1.00 93.94 84 SER A CA 1
ATOM 636 C C . SER A 1 84 ? -11.380 2.706 9.089 1.00 93.94 84 SER A C 1
ATOM 638 O O . SER A 1 84 ? -10.514 2.191 8.378 1.00 93.94 84 SER A O 1
ATOM 640 N N . ASP A 1 85 ? -11.737 3.987 8.926 1.00 93.69 85 ASP A N 1
ATOM 641 C CA . ASP A 1 85 ? -11.047 4.875 7.974 1.00 93.69 85 ASP A CA 1
ATOM 642 C C . ASP A 1 85 ? -9.584 5.083 8.372 1.00 93.69 85 ASP A C 1
ATOM 644 O O . ASP A 1 85 ? -8.697 5.157 7.523 1.00 93.69 85 ASP A O 1
ATOM 648 N N . GLU A 1 86 ? -9.343 5.166 9.676 1.00 92.38 86 GLU A N 1
ATOM 649 C CA . GLU A 1 86 ? -8.036 5.329 10.287 1.00 92.38 86 GLU A CA 1
ATOM 650 C C . GLU A 1 86 ? -7.150 4.115 9.974 1.00 92.38 86 GLU A C 1
ATOM 652 O O . GLU A 1 86 ? -5.998 4.285 9.566 1.00 92.38 86 GLU A O 1
ATOM 657 N N . ALA A 1 87 ? -7.705 2.899 10.070 1.00 93.19 87 ALA A N 1
ATOM 658 C CA . ALA A 1 87 ? -7.024 1.670 9.678 1.00 93.19 87 ALA A CA 1
ATOM 659 C C . ALA A 1 87 ? -6.670 1.667 8.187 1.00 93.19 87 ALA A C 1
ATOM 661 O O . ALA A 1 87 ? -5.530 1.375 7.825 1.00 93.19 87 ALA A O 1
ATOM 662 N N . LEU A 1 88 ? -7.618 2.030 7.315 1.00 92.88 88 LEU A N 1
ATOM 663 C CA . LEU A 1 88 ? -7.381 2.090 5.870 1.00 92.88 88 LEU A CA 1
ATOM 664 C C . LEU A 1 88 ? -6.303 3.110 5.508 1.00 92.88 88 LEU A C 1
ATOM 666 O O . LEU A 1 88 ? -5.393 2.782 4.750 1.00 92.88 88 LEU A O 1
ATOM 670 N N . GLN A 1 89 ? -6.355 4.321 6.066 1.00 92.00 89 GLN A N 1
ATOM 671 C CA . GLN A 1 89 ? -5.337 5.343 5.815 1.00 92.00 89 GLN A CA 1
ATOM 672 C C . GLN A 1 89 ? -3.953 4.878 6.287 1.00 92.00 89 GLN A C 1
ATOM 674 O O . GLN A 1 89 ? -2.971 5.006 5.549 1.00 92.00 89 GLN A O 1
ATOM 679 N N . ALA A 1 90 ? -3.864 4.306 7.491 1.00 91.75 90 ALA A N 1
ATOM 680 C CA . ALA A 1 90 ? -2.606 3.811 8.037 1.00 91.75 90 ALA A CA 1
ATOM 681 C C . ALA A 1 90 ? -2.049 2.639 7.210 1.00 91.75 90 ALA A C 1
ATOM 683 O O . ALA A 1 90 ? -0.870 2.635 6.851 1.00 91.75 90 ALA A O 1
ATOM 684 N N . GLY A 1 91 ? -2.899 1.679 6.841 1.00 92.94 91 GLY A N 1
ATOM 685 C CA . GLY A 1 91 ? -2.517 0.539 6.014 1.00 92.94 91 GLY A CA 1
ATOM 686 C C . GLY A 1 91 ? -2.078 0.947 4.611 1.00 92.94 91 GLY A C 1
ATOM 687 O O . GLY A 1 91 ? -1.051 0.469 4.141 1.00 92.94 91 GLY A O 1
ATOM 688 N N . MET A 1 92 ? -2.786 1.875 3.962 1.00 92.50 92 MET A N 1
ATOM 689 C CA . MET A 1 92 ? -2.390 2.407 2.651 1.00 92.50 92 MET A CA 1
ATOM 690 C C . MET A 1 92 ? -1.073 3.188 2.715 1.00 92.50 92 MET A C 1
ATOM 692 O O . MET A 1 92 ? -0.276 3.115 1.782 1.00 92.50 92 MET A O 1
ATOM 696 N N . THR A 1 93 ? -0.807 3.884 3.823 1.00 93.19 93 THR A N 1
ATOM 697 C CA . THR A 1 93 ? 0.479 4.560 4.058 1.00 93.19 93 THR A CA 1
ATOM 698 C C . THR A 1 93 ? 1.615 3.545 4.181 1.00 93.19 93 THR A C 1
ATOM 700 O O . THR A 1 93 ? 2.647 3.693 3.530 1.00 93.19 93 THR A O 1
ATOM 703 N N . ALA A 1 94 ? 1.409 2.478 4.959 1.00 94.62 94 ALA A N 1
ATOM 704 C CA . ALA A 1 94 ? 2.361 1.375 5.049 1.00 94.62 94 ALA A CA 1
ATOM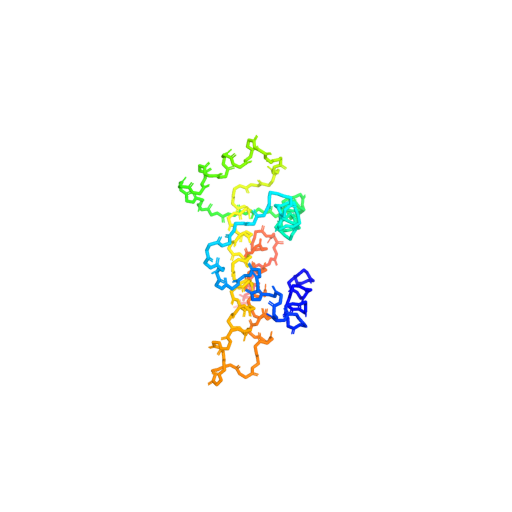 705 C C . ALA A 1 94 ? 2.576 0.701 3.688 1.00 94.62 94 ALA A C 1
ATOM 707 O O . ALA A 1 94 ? 3.709 0.444 3.292 1.00 94.62 94 ALA A O 1
ATOM 708 N N . TRP A 1 95 ? 1.496 0.469 2.943 1.00 95.25 95 TRP A N 1
ATOM 709 C CA . TRP A 1 95 ? 1.546 -0.126 1.614 1.00 95.25 95 TRP A CA 1
ATOM 710 C C . TRP A 1 95 ? 2.369 0.714 0.636 1.00 95.25 95 TRP A C 1
ATOM 712 O O . TRP A 1 95 ? 3.241 0.181 -0.044 1.00 95.25 95 TRP A O 1
ATOM 722 N N . ALA A 1 96 ? 2.153 2.032 0.615 1.00 95.75 96 ALA A N 1
ATOM 723 C CA . ALA A 1 96 ? 2.934 2.953 -0.204 1.00 95.75 96 ALA A CA 1
ATOM 724 C C . ALA A 1 96 ? 4.431 2.908 0.145 1.00 95.75 96 ALA A C 1
ATOM 726 O O . ALA A 1 96 ? 5.260 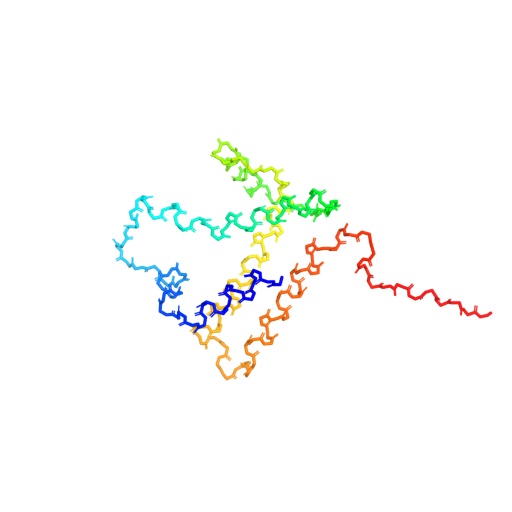2.873 -0.761 1.00 95.75 96 ALA A O 1
ATOM 727 N N . GLY A 1 97 ? 4.777 2.850 1.436 1.00 97.25 97 GLY A N 1
ATOM 728 C CA . GLY A 1 97 ? 6.166 2.723 1.883 1.00 97.25 97 GLY A CA 1
ATOM 729 C C . GLY A 1 97 ? 6.832 1.428 1.412 1.00 97.25 97 GLY A C 1
ATOM 730 O O . GLY A 1 97 ? 7.931 1.468 0.863 1.00 97.25 97 GLY A O 1
ATOM 731 N N . LEU A 1 98 ? 6.148 0.286 1.555 1.00 97.00 98 LEU A N 1
ATOM 732 C CA . LEU A 1 98 ? 6.653 -1.019 1.108 1.00 97.00 98 LEU A CA 1
ATOM 733 C C . LEU A 1 98 ? 6.866 -1.062 -0.409 1.00 97.00 98 LEU A C 1
ATOM 735 O O . LEU A 1 98 ? 7.946 -1.421 -0.874 1.00 97.00 98 LEU A O 1
ATOM 739 N N . MET A 1 99 ? 5.845 -0.667 -1.173 1.00 97.19 99 MET A N 1
ATOM 740 C CA . MET A 1 99 ? 5.899 -0.622 -2.636 1.00 97.19 99 MET A CA 1
ATOM 741 C C . MET A 1 99 ? 6.984 0.345 -3.119 1.00 97.19 99 MET A C 1
ATOM 743 O O . MET A 1 99 ? 7.733 0.029 -4.039 1.00 97.19 99 MET A O 1
ATOM 747 N N . GLY A 1 100 ? 7.096 1.511 -2.476 1.00 97.81 100 GLY A N 1
ATOM 748 C CA . GLY A 1 100 ? 8.118 2.507 -2.774 1.00 97.81 100 GLY A CA 1
ATOM 749 C C . GLY A 1 100 ? 9.529 1.977 -2.536 1.00 97.81 100 GLY A C 1
ATOM 750 O O . GLY A 1 100 ? 10.380 2.134 -3.403 1.00 97.81 100 GLY A O 1
ATOM 751 N N . ALA A 1 101 ? 9.770 1.296 -1.414 1.00 98.19 101 ALA A N 1
ATOM 752 C CA . ALA A 1 101 ? 11.070 0.695 -1.118 1.00 98.19 101 ALA A CA 1
ATOM 753 C C . ALA A 1 101 ? 11.484 -0.339 -2.180 1.00 98.19 101 ALA A C 1
ATOM 755 O O . ALA A 1 101 ? 12.613 -0.294 -2.666 1.00 98.19 101 ALA A O 1
ATOM 756 N N . VAL A 1 102 ? 10.557 -1.212 -2.595 1.00 98.25 102 VAL A N 1
ATOM 757 C CA . VAL A 1 102 ? 10.802 -2.191 -3.668 1.00 98.25 102 VAL A CA 1
ATOM 758 C C . VAL A 1 102 ? 11.075 -1.494 -5.002 1.00 98.25 102 VAL A C 1
ATOM 760 O O . VAL A 1 102 ? 12.044 -1.822 -5.678 1.00 98.25 102 VAL A O 1
ATOM 763 N N . SER A 1 103 ? 10.273 -0.498 -5.382 1.00 98.31 103 SER A N 1
ATOM 764 C CA . SER A 1 103 ? 10.477 0.231 -6.639 1.00 98.31 103 SER A CA 1
ATOM 765 C C . SER A 1 103 ? 11.784 1.029 -6.658 1.00 98.31 103 SER A C 1
ATOM 767 O O . SER A 1 103 ? 12.443 1.085 -7.692 1.00 98.31 103 SER A O 1
ATOM 769 N N . LEU A 1 104 ? 12.201 1.618 -5.533 1.00 98.19 104 LEU A N 1
ATOM 770 C CA . LEU A 1 104 ? 13.496 2.298 -5.430 1.00 98.19 104 LEU A CA 1
ATOM 771 C C . LEU A 1 104 ? 14.664 1.327 -5.650 1.00 98.19 104 LEU A C 1
ATOM 773 O O . LEU A 1 104 ? 15.629 1.682 -6.326 1.00 98.19 104 LEU A O 1
ATOM 777 N N . GLU A 1 105 ? 14.565 0.113 -5.104 1.00 97.81 105 GLU A N 1
ATOM 778 C CA . GLU A 1 105 ? 15.529 -0.964 -5.340 1.00 97.81 105 GLU A CA 1
ATOM 779 C C . GLU A 1 105 ? 15.544 -1.375 -6.819 1.00 97.81 105 GLU A C 1
ATOM 781 O O . GLU A 1 105 ? 16.573 -1.254 -7.482 1.00 97.81 105 GLU A O 1
ATOM 786 N N . LEU A 1 106 ? 14.400 -1.801 -7.361 1.00 98.19 106 LEU A N 1
ATOM 787 C CA . LEU A 1 106 ? 14.323 -2.404 -8.696 1.00 98.19 106 LEU A CA 1
ATOM 788 C C . LEU A 1 106 ? 14.559 -1.417 -9.839 1.00 98.19 106 LEU A C 1
ATOM 790 O O . LEU A 1 106 ? 15.051 -1.810 -10.895 1.00 98.19 106 LEU A O 1
ATOM 794 N N . PHE A 1 107 ? 14.238 -0.139 -9.645 1.00 97.81 107 PHE A N 1
ATOM 795 C CA . PHE A 1 107 ? 14.490 0.900 -10.645 1.00 97.81 107 PHE A CA 1
ATOM 796 C C . PHE A 1 107 ? 15.860 1.574 -10.472 1.00 97.81 107 PHE A C 1
ATOM 798 O O . PHE A 1 107 ? 16.157 2.556 -11.148 1.00 97.81 107 PHE A O 1
ATOM 805 N N . GLY A 1 108 ? 16.721 1.035 -9.600 1.00 96.44 108 GLY A N 1
ATOM 806 C CA . GLY A 1 108 ? 18.124 1.430 -9.487 1.00 96.44 108 GLY A CA 1
ATOM 807 C C . GLY A 1 108 ? 18.373 2.752 -8.760 1.00 96.44 108 GLY A C 1
ATOM 808 O O . GLY A 1 108 ? 19.495 3.254 -8.780 1.00 96.44 108 GLY A O 1
ATOM 809 N N . HIS A 1 109 ? 17.373 3.311 -8.075 1.00 97.38 109 HIS A N 1
ATOM 810 C CA . HIS A 1 109 ? 17.521 4.554 -7.307 1.00 97.38 109 HIS A CA 1
ATOM 811 C C . HIS A 1 109 ? 18.422 4.402 -6.073 1.00 97.38 109 HIS A C 1
ATOM 813 O O . HIS A 1 109 ? 18.881 5.402 -5.524 1.00 97.38 109 HIS A O 1
ATOM 819 N N . LEU A 1 110 ? 18.678 3.165 -5.637 1.00 96.50 110 LEU A N 1
ATOM 820 C CA . LEU A 1 110 ? 19.570 2.856 -4.516 1.00 96.50 110 LEU A CA 1
ATOM 821 C C . LEU A 1 110 ? 21.007 2.521 -4.948 1.00 96.50 110 LEU A C 1
ATOM 823 O O . LEU A 1 110 ? 21.884 2.408 -4.088 1.00 96.50 110 LEU A O 1
ATOM 827 N N . HIS A 1 111 ? 21.270 2.371 -6.252 1.00 94.88 111 HIS A N 1
ATOM 828 C CA . HIS A 1 111 ? 22.600 2.029 -6.759 1.00 94.88 111 HIS A CA 1
ATOM 829 C C . HIS A 1 111 ? 23.634 3.078 -6.337 1.00 94.88 111 HIS A C 1
ATOM 831 O O . HIS A 1 111 ? 23.430 4.274 -6.531 1.00 94.88 111 HIS A O 1
ATOM 837 N N . ASN A 1 112 ? 24.758 2.622 -5.777 1.00 94.75 112 ASN A N 1
ATOM 838 C CA . ASN A 1 112 ? 25.826 3.464 -5.216 1.00 94.75 112 ASN A CA 1
ATOM 839 C C . ASN A 1 112 ? 25.400 4.364 -4.035 1.00 94.75 112 ASN A C 1
ATOM 841 O O . ASN A 1 112 ? 26.148 5.266 -3.664 1.00 94.75 112 ASN A O 1
ATOM 845 N N . VAL A 1 113 ? 24.222 4.135 -3.443 1.00 96.75 113 VAL A N 1
ATOM 846 C CA . VAL A 1 113 ? 23.730 4.870 -2.264 1.00 96.75 113 VAL A CA 1
ATOM 847 C C . VAL A 1 113 ? 23.545 3.926 -1.078 1.00 96.75 113 VAL A C 1
ATOM 849 O O . VAL A 1 113 ? 24.040 4.205 0.010 1.00 96.75 113 VAL A O 1
ATOM 852 N N . ILE A 1 114 ? 22.853 2.801 -1.285 1.00 96.50 114 ILE A N 1
ATOM 853 C CA . ILE A 1 114 ? 22.587 1.782 -0.264 1.00 96.50 114 ILE A CA 1
ATOM 854 C C . ILE A 1 114 ? 23.029 0.424 -0.809 1.00 96.50 114 ILE A C 1
ATOM 856 O O . ILE A 1 114 ? 22.404 -0.119 -1.716 1.00 96.50 114 ILE A O 1
ATOM 860 N N . GLU A 1 115 ? 24.091 -0.143 -0.237 1.00 95.12 115 GLU A N 1
ATOM 861 C CA . GLU A 1 115 ? 24.638 -1.443 -0.663 1.00 95.12 115 GLU A CA 1
ATOM 862 C C . GLU A 1 115 ? 23.783 -2.639 -0.211 1.00 95.12 115 GLU A C 1
ATOM 864 O O . GLU A 1 115 ? 23.898 -3.734 -0.756 1.00 95.12 115 GLU A O 1
ATOM 869 N N . THR A 1 116 ? 22.885 -2.434 0.760 1.00 96.06 116 THR A N 1
ATOM 870 C CA . THR A 1 116 ? 22.008 -3.471 1.327 1.00 96.06 116 THR A CA 1
ATOM 871 C C . THR A 1 116 ? 20.513 -3.120 1.205 1.00 96.06 116 THR A C 1
ATOM 873 O O . THR A 1 116 ? 19.837 -2.936 2.221 1.00 96.06 116 THR A O 1
ATOM 876 N N . PRO A 1 117 ? 19.932 -3.061 -0.014 1.00 96.12 117 PRO A N 1
ATOM 877 C CA . PRO A 1 117 ? 18.520 -2.707 -0.218 1.00 96.12 117 PRO A CA 1
ATOM 878 C C . PRO A 1 117 ? 17.526 -3.534 0.610 1.00 96.12 117 PRO A C 1
ATOM 880 O O . PRO A 1 117 ? 16.562 -2.990 1.145 1.00 96.12 117 PRO A O 1
ATOM 883 N N . GLY A 1 118 ? 17.801 -4.829 0.806 1.00 97.25 118 GLY A N 1
ATOM 884 C CA . GLY A 1 118 ? 16.991 -5.691 1.674 1.00 97.25 118 GLY A CA 1
ATOM 885 C C . GLY A 1 118 ? 16.973 -5.241 3.138 1.00 97.25 118 GLY A C 1
ATOM 886 O O . GLY A 1 118 ? 15.921 -5.259 3.764 1.00 97.25 118 GLY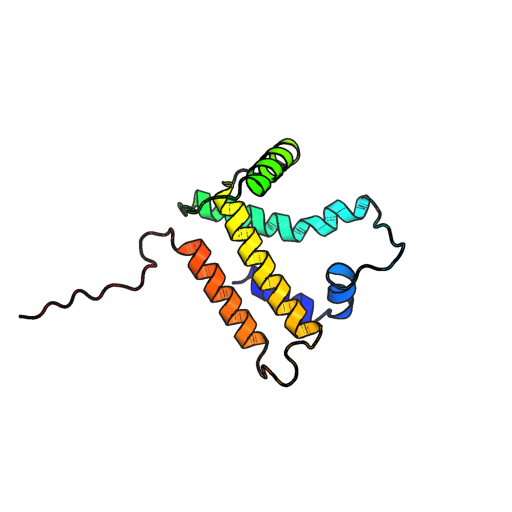 A O 1
ATOM 887 N N . GLY A 1 119 ? 18.098 -4.742 3.661 1.00 97.62 119 GLY A N 1
ATOM 888 C CA . GLY A 1 119 ? 18.157 -4.195 5.019 1.00 97.62 119 GLY A CA 1
ATOM 889 C C . GLY A 1 119 ? 17.360 -2.896 5.166 1.00 97.62 119 GLY A C 1
ATOM 890 O O . GLY A 1 119 ? 16.701 -2.687 6.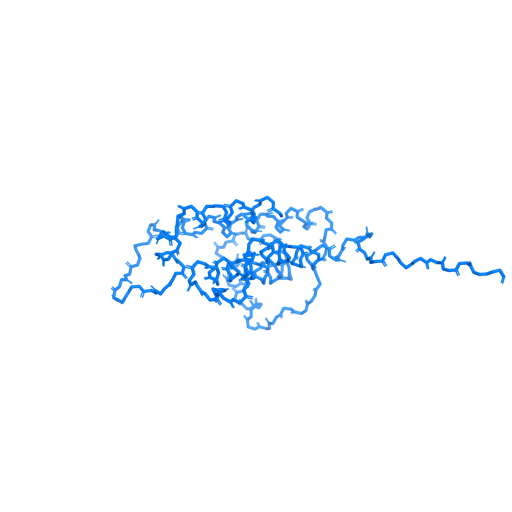184 1.00 97.62 119 GLY A O 1
ATOM 891 N N . LEU A 1 120 ? 17.355 -2.042 4.134 1.00 97.62 120 LEU A N 1
ATOM 892 C CA . LEU A 1 120 ? 16.474 -0.870 4.096 1.00 97.62 120 LEU A CA 1
ATOM 893 C C . LEU A 1 120 ? 15.000 -1.292 4.062 1.00 97.62 120 LEU A C 1
ATOM 895 O O . LEU A 1 120 ? 14.187 -0.727 4.793 1.00 97.62 120 LEU A O 1
ATOM 899 N N . PHE A 1 121 ? 14.653 -2.291 3.249 1.00 98.44 121 PHE A N 1
ATOM 900 C CA . PHE A 1 121 ? 13.292 -2.817 3.191 1.00 98.44 121 PHE A CA 1
ATOM 901 C C . PHE A 1 121 ? 12.825 -3.351 4.550 1.00 98.44 121 PHE A C 1
ATOM 903 O O . PHE A 1 121 ? 11.732 -3.000 4.998 1.00 98.44 121 PHE A O 1
ATOM 910 N N . ASP A 1 122 ? 13.662 -4.121 5.247 1.00 98.31 122 ASP A N 1
ATOM 911 C CA . ASP A 1 122 ? 13.353 -4.615 6.591 1.00 98.31 122 ASP A CA 1
ATOM 912 C C . ASP A 1 122 ? 13.102 -3.457 7.569 1.00 98.31 122 ASP A C 1
ATOM 914 O O . ASP A 1 122 ? 12.121 -3.474 8.314 1.00 98.31 122 ASP A O 1
ATOM 918 N N . ALA A 1 123 ? 13.912 -2.394 7.515 1.00 97.75 123 ALA A N 1
ATOM 919 C CA . ALA A 1 123 ? 13.700 -1.201 8.335 1.00 97.75 123 ALA A CA 1
ATOM 920 C C . ALA A 1 123 ? 12.366 -0.491 8.024 1.00 97.75 123 ALA A C 1
ATOM 922 O O . ALA A 1 123 ? 11.683 -0.038 8.945 1.00 97.75 123 ALA A O 1
ATOM 923 N N . VAL A 1 124 ? 11.958 -0.428 6.751 1.00 97.88 124 VAL A N 1
ATOM 924 C CA . VAL A 1 124 ? 10.649 0.112 6.333 1.00 97.88 124 VAL A CA 1
ATOM 925 C C . VAL A 1 124 ? 9.502 -0.748 6.879 1.00 97.88 124 VAL A C 1
ATOM 927 O O . VAL A 1 124 ? 8.522 -0.208 7.401 1.00 97.88 124 VAL A O 1
ATOM 930 N N . VAL A 1 125 ? 9.630 -2.079 6.821 1.00 97.50 125 VAL A N 1
ATOM 931 C CA . VAL A 1 125 ? 8.651 -3.022 7.390 1.00 97.50 125 VAL A CA 1
ATOM 932 C C . VAL A 1 125 ? 8.519 -2.830 8.899 1.00 97.50 125 VAL A C 1
ATOM 934 O O . VAL A 1 125 ? 7.395 -2.760 9.402 1.00 97.50 125 VAL A O 1
ATOM 937 N N . GLU A 1 126 ? 9.636 -2.730 9.621 1.00 96.31 126 GLU A N 1
ATOM 938 C CA . GLU A 1 126 ? 9.627 -2.515 11.071 1.00 96.31 126 GLU A CA 1
ATOM 939 C C . GLU A 1 126 ? 9.026 -1.159 11.442 1.00 96.31 126 GLU A C 1
ATOM 941 O O . GLU A 1 126 ? 8.193 -1.091 12.346 1.00 96.31 126 GLU A O 1
ATOM 946 N N . HIS A 1 127 ? 9.379 -0.091 10.720 1.00 94.69 127 HIS A N 1
ATOM 947 C CA . HIS A 1 127 ? 8.837 1.244 10.964 1.00 94.69 127 HIS A CA 1
ATOM 948 C C . HIS A 1 127 ? 7.310 1.263 10.829 1.00 94.69 127 HIS A C 1
ATOM 950 O O . HIS A 1 127 ? 6.603 1.652 11.761 1.00 94.69 127 HIS A O 1
ATOM 956 N N . HIS A 1 128 ? 6.782 0.795 9.697 1.00 93.56 128 HIS A N 1
ATOM 957 C CA . HIS A 1 128 ? 5.338 0.787 9.479 1.00 93.56 128 HIS A CA 1
ATOM 958 C C . HIS A 1 128 ? 4.611 -0.213 10.380 1.00 93.56 128 HIS A C 1
ATOM 960 O O . HIS A 1 128 ? 3.522 0.090 10.862 1.00 93.56 128 HIS A O 1
ATOM 966 N N . GLY A 1 129 ? 5.210 -1.374 10.660 1.00 92.12 129 GLY A N 1
ATOM 967 C CA . GLY A 1 129 ? 4.665 -2.340 11.611 1.00 92.12 129 GLY A CA 1
ATOM 968 C C . GLY A 1 129 ? 4.529 -1.748 13.014 1.00 92.12 129 GLY A C 1
ATOM 969 O O . GLY A 1 129 ? 3.471 -1.866 13.627 1.00 92.12 129 GLY A O 1
ATOM 970 N N . ALA A 1 130 ? 5.559 -1.050 13.495 1.00 89.69 130 ALA A N 1
ATOM 971 C CA . ALA A 1 130 ? 5.523 -0.365 14.782 1.00 89.69 130 ALA A CA 1
ATOM 972 C C . ALA A 1 130 ? 4.443 0.726 14.819 1.00 89.69 130 ALA A C 1
ATOM 974 O O . ALA A 1 130 ? 3.698 0.799 15.791 1.00 89.69 130 ALA A O 1
ATOM 975 N N . VAL A 1 131 ? 4.308 1.528 13.757 1.00 86.25 131 VAL A N 1
ATOM 976 C CA . VAL A 1 131 ? 3.267 2.568 13.659 1.00 86.25 131 VAL A CA 1
ATOM 977 C C . VAL A 1 131 ? 1.860 1.961 13.688 1.00 86.25 131 VAL A C 1
ATOM 979 O O . VAL A 1 131 ? 1.012 2.439 14.437 1.00 86.25 131 VAL A O 1
ATOM 982 N N . LEU A 1 132 ? 1.611 0.888 12.929 1.00 87.50 132 LEU A N 1
ATOM 983 C CA . LEU A 1 132 ? 0.308 0.210 12.904 1.00 87.50 132 LEU A CA 1
ATOM 984 C C . LEU A 1 132 ? -0.045 -0.427 14.259 1.00 87.50 132 LEU A C 1
ATOM 986 O O . LEU A 1 132 ? -1.210 -0.458 14.642 1.00 87.50 132 LEU A O 1
ATOM 990 N N . LEU A 1 133 ? 0.955 -0.927 14.989 1.00 84.62 133 LEU A N 1
ATOM 991 C CA . LEU A 1 133 ? 0.776 -1.639 16.259 1.00 84.62 133 LEU A CA 1
ATOM 992 C C . LEU A 1 133 ? 0.945 -0.751 17.501 1.00 84.62 133 LEU A C 1
ATOM 994 O O . LEU A 1 133 ? 0.783 -1.236 18.623 1.00 84.62 133 LEU A O 1
ATOM 998 N N . ALA A 1 134 ? 1.245 0.539 17.337 1.00 77.25 134 ALA A N 1
ATOM 999 C CA . ALA A 1 134 ? 1.429 1.478 18.446 1.00 77.25 134 ALA A CA 1
ATOM 1000 C C . ALA A 1 134 ? 0.161 1.659 19.309 1.00 77.25 134 ALA A C 1
ATOM 1002 O O . ALA A 1 134 ? 0.253 2.135 20.438 1.00 77.25 134 ALA A O 1
ATOM 1003 N N . GLY A 1 135 ? -1.011 1.249 18.806 1.00 57.97 135 GLY A N 1
ATOM 1004 C CA . GLY A 1 135 ? -2.277 1.205 19.547 1.00 57.97 135 GLY A CA 1
ATOM 1005 C C . GLY A 1 135 ? -2.460 -0.015 20.464 1.00 57.97 135 GLY A C 1
ATOM 1006 O O . GLY A 1 135 ? -3.494 -0.118 21.122 1.00 57.97 135 GLY A O 1
ATOM 1007 N N . LEU A 1 136 ? -1.504 -0.952 20.522 1.00 53.16 136 LEU A N 1
ATOM 1008 C CA . LEU A 1 136 ? -1.572 -2.103 21.428 1.00 53.16 136 LEU A CA 1
ATOM 1009 C C . LEU A 1 136 ? -1.117 -1.729 22.851 1.00 53.16 136 LEU A C 1
ATOM 1011 O O . LEU A 1 136 ? -0.040 -1.148 23.021 1.00 53.16 136 LEU A O 1
ATOM 1015 N N . PRO A 1 137 ? -1.856 -2.125 23.907 1.00 42.66 137 PRO A N 1
ATOM 1016 C CA . PRO A 1 137 ? -1.344 -2.050 25.269 1.00 42.66 137 PRO A CA 1
ATOM 1017 C C . PRO A 1 137 ? -0.065 -2.901 25.388 1.00 42.66 137 PRO A C 1
ATOM 1019 O O . PRO A 1 137 ? -0.126 -4.125 25.315 1.00 42.66 137 PRO A O 1
ATOM 1022 N N . GLY A 1 138 ? 1.097 -2.257 25.562 1.00 51.62 138 GLY A N 1
ATOM 1023 C CA . GLY A 1 138 ? 2.372 -2.929 25.865 1.00 51.62 138 GLY A CA 1
ATOM 1024 C C . GLY A 1 138 ? 3.524 -2.740 24.869 1.00 51.62 138 GLY A C 1
ATOM 1025 O O . GLY A 1 138 ? 4.619 -3.215 25.155 1.00 51.62 138 GLY A O 1
ATOM 1026 N N . THR A 1 139 ? 3.336 -2.037 23.746 1.00 51.41 139 THR A N 1
ATOM 1027 C CA . THR A 1 139 ? 4.392 -1.842 22.720 1.00 51.41 139 THR A CA 1
ATOM 1028 C C . THR A 1 139 ? 5.125 -0.497 22.798 1.00 51.41 139 THR A C 1
ATOM 1030 O O . THR A 1 139 ? 6.048 -0.249 22.023 1.00 51.41 139 THR A O 1
ATOM 1033 N N . GLY A 1 140 ? 4.781 0.371 23.755 1.00 44.25 140 GLY A N 1
ATOM 1034 C CA . GLY A 1 140 ? 5.568 1.576 24.029 1.00 44.25 140 GLY A CA 1
ATOM 1035 C C . GLY A 1 140 ? 6.966 1.220 24.559 1.00 44.25 140 GLY A C 1
ATOM 1036 O O . GLY A 1 140 ? 7.095 0.234 25.290 1.00 44.25 140 GLY A O 1
ATOM 1037 N N . PRO A 1 141 ? 8.022 2.002 24.253 1.00 44.75 141 PRO A N 1
ATOM 1038 C CA . PRO A 1 141 ? 9.332 1.793 24.856 1.00 44.75 141 PRO A CA 1
ATOM 1039 C C . PRO A 1 141 ? 9.170 1.853 26.374 1.00 44.75 141 PRO A C 1
ATOM 1041 O O . PRO A 1 141 ? 8.803 2.889 26.935 1.00 44.75 141 PRO A O 1
ATOM 1044 N N . GLY A 1 142 ? 9.368 0.706 27.028 1.00 44.69 142 GLY A N 1
ATOM 1045 C CA . GLY A 1 142 ? 9.167 0.541 28.457 1.00 44.69 142 GLY A CA 1
ATOM 1046 C C . GLY A 1 142 ? 9.935 1.616 29.209 1.00 44.69 142 GLY A C 1
ATOM 1047 O O . GLY A 1 142 ? 11.165 1.589 29.275 1.00 44.69 142 GLY A O 1
ATOM 1048 N N . ARG A 1 143 ? 9.208 2.581 29.776 1.00 48.94 143 ARG A N 1
ATOM 1049 C CA . ARG A 1 143 ? 9.781 3.587 30.662 1.00 48.94 143 ARG A CA 1
ATOM 1050 C C . ARG A 1 143 ? 10.258 2.829 31.896 1.00 48.94 143 ARG A C 1
ATOM 1052 O O . ARG A 1 143 ? 9.460 2.532 32.782 1.00 48.94 143 ARG A O 1
ATOM 1059 N N . ARG A 1 144 ? 11.539 2.438 31.925 1.00 50.44 144 ARG A N 1
ATOM 1060 C CA . ARG A 1 144 ? 12.171 1.851 33.112 1.00 50.44 144 ARG A CA 1
ATOM 1061 C C . ARG A 1 144 ? 11.921 2.820 34.258 1.00 50.44 144 ARG A C 1
ATOM 1063 O O . ARG A 1 144 ? 12.458 3.926 34.268 1.00 50.44 144 ARG A O 1
ATOM 1070 N N . ALA A 1 145 ? 11.067 2.419 35.192 1.00 46.75 145 ALA A N 1
ATOM 1071 C CA . ALA A 1 145 ? 10.876 3.141 36.431 1.00 46.75 145 ALA A CA 1
ATOM 1072 C C . ALA A 1 145 ? 12.219 3.124 37.167 1.00 46.75 145 ALA A C 1
ATOM 1074 O O . ALA A 1 145 ? 12.624 2.111 37.734 1.00 46.75 145 ALA A O 1
ATOM 1075 N N . SER A 1 146 ? 12.938 4.243 37.093 1.00 46.56 146 SER A N 1
ATOM 1076 C CA . SER A 1 146 ? 14.093 4.511 37.934 1.00 46.56 146 SER A CA 1
ATOM 1077 C C . SER A 1 146 ? 13.593 4.603 39.372 1.00 46.56 146 SER A C 1
ATOM 1079 O O . SER A 1 146 ? 13.187 5.670 39.823 1.00 46.56 146 SER A O 1
ATOM 1081 N N . LYS A 1 147 ? 13.606 3.481 40.095 1.00 48.16 147 LYS A N 1
ATOM 1082 C CA . LYS A 1 147 ? 13.693 3.527 41.552 1.00 48.16 147 LYS A CA 1
ATOM 1083 C C . LYS A 1 147 ? 15.116 3.968 41.868 1.00 48.16 147 LYS A C 1
ATOM 1085 O O . LYS A 1 147 ? 16.052 3.197 41.668 1.00 48.16 147 LYS A O 1
ATOM 1090 N N . ARG A 1 148 ? 15.277 5.216 42.299 1.00 45.88 148 ARG A N 1
ATOM 1091 C CA . ARG A 1 148 ? 16.452 5.607 43.077 1.00 45.88 148 ARG A CA 1
ATOM 1092 C C . ARG A 1 148 ? 16.059 5.713 44.555 1.00 45.88 148 ARG A C 1
ATOM 1094 O O . ARG A 1 148 ? 14.894 6.019 44.812 1.00 45.88 148 ARG A O 1
ATOM 1101 N N . PRO A 1 149 ? 16.989 5.341 45.449 1.00 55.88 149 PRO A N 1
ATOM 1102 C CA . PRO A 1 149 ? 16.762 5.195 46.884 1.00 55.88 149 PRO A CA 1
ATOM 1103 C C . PRO A 1 149 ? 16.531 6.532 47.585 1.00 55.88 149 PRO A C 1
ATOM 1105 O O . PRO A 1 149 ? 16.992 7.566 47.049 1.00 55.88 149 PRO A O 1
#